Protein AF-A0AAU3IGU4-F1 (afdb_monomer)

Sequence (161 aa):
MRGLRGGQDEPGASPATVRGSRNDRGDGRRYEALGRVMAALSGEAETLEACGDLTWWRTTDHSWHVEWRDGPQAAEVAALLVERIGEPGPDAAPAAPAGPAAASTAVIDVMGVTFVLRAIDPFGMERLRSRPGLWRLSAALDGPAGAGERSRQHWEELLGG

Nearest PDB structures (foldseek):
  3ups-assembly1_A-2  TM=5.171E-01  e=1.544E-02  Zymomonas mobilis subsp. mobilis ZM4 = ATCC 31821
  4wcw-assembly2_C  TM=4.314E-01  e=1.828E-01  Mycobacterium tuberculosis H37Rv
  2h17-assembly1_A  TM=4.705E-01  e=1.948E-01  Homo sapiens
  3av6-assembly1_A  TM=2.897E-01  e=6.358E+00  Mus musculus

Mean predicted aligned error: 14.96 Å

Foldseek 3Di:
DDDDDDDDDDPDDDPPPPPPVVVVVVVVLLVLQVVLLVVLLVVVVVQVVQFAPWDWDADPVRAIETEGEEAFFQLVSLVSSCPSLCPDDPNHWHKDFPDDGDRAWGWMATNNHIYIYGYHPNVCVVVVVVPPPRVVVVVVVPPPPPCVVVVVVVVVVVVDD

Radius of gyration: 29.17 Å; Cα contacts (8 Å, |Δi|>4): 201; chains: 1; bounding box: 104×76×61 Å

Solvent-accessible surface area (backbone atoms only — not comparable to full-atom values): 9313 Å² total; per-residue (Å²): 137,88,84,84,90,80,80,89,88,77,94,81,77,82,90,76,72,74,68,56,65,61,52,53,54,53,51,51,52,50,53,50,39,48,50,51,53,52,49,47,44,63,72,37,52,71,61,46,72,39,32,34,80,66,47,72,51,73,50,94,86,68,33,37,38,40,36,24,34,28,32,63,32,14,34,56,54,48,53,51,47,31,52,60,34,46,39,91,59,97,78,43,43,63,40,39,79,69,55,76,61,37,59,47,35,18,33,35,29,34,78,87,38,47,36,42,32,33,18,44,50,34,80,43,53,64,67,41,58,74,38,91,69,59,46,66,52,56,64,63,67,66,52,72,93,77,57,75,70,64,65,61,57,58,58,53,70,75,70,63,126

pLDDT: mean 77.77, std 19.21, range [42.5, 98.38]

Secondary structure (DSSP, 8-state):
--PPP------------TTHHHHHHHHHHHHHHHHHHHHHHHH-HHHHHH-EEEEEEE-TTS-EEEEEESSS-HHHHHHHHHHHHHSSSTT---EEE-S---SSEEEEEETTEEEEEEEESTT-HHHHHTSTTTHHHHHHHS--TT-TTHHHHHHHHHS--

Structure (mmCIF, N/CA/C/O backbone):
data_AF-A0AAU3IGU4-F1
#
_entry.id   AF-A0AAU3IGU4-F1
#
loop_
_atom_site.group_PDB
_atom_site.id
_atom_site.type_symbol
_atom_site.label_atom_id
_atom_site.label_alt_id
_atom_site.label_comp_id
_atom_site.label_asym_id
_atom_site.label_entity_id
_atom_site.label_seq_id
_atom_site.pdbx_PDB_ins_code
_atom_site.Cartn_x
_atom_site.Cartn_y
_atom_site.Cartn_z
_atom_site.occupancy
_atom_site.B_iso_or_equiv
_atom_site.auth_seq_id
_atom_site.auth_comp_id
_atom_site.auth_asym_id
_atom_site.auth_atom_id
_atom_site.pdbx_PDB_model_num
ATOM 1 N N . MET A 1 1 ? 60.520 -43.388 -34.561 1.00 42.50 1 MET A N 1
ATOM 2 C CA . MET A 1 1 ? 60.194 -43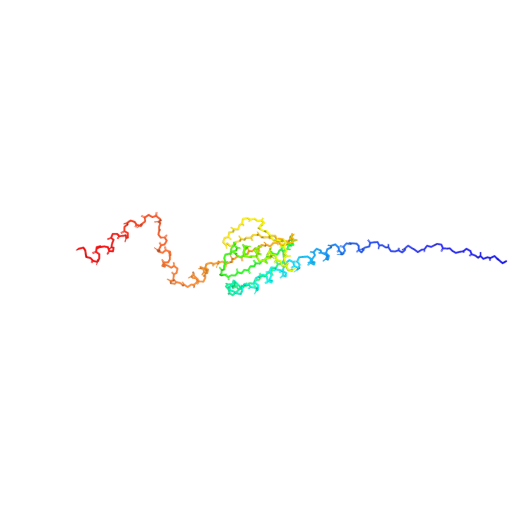.032 -33.162 1.00 42.50 1 MET A CA 1
ATOM 3 C C . MET A 1 1 ? 58.691 -43.164 -32.982 1.00 42.50 1 MET A C 1
ATOM 5 O O . MET A 1 1 ? 57.950 -42.605 -33.777 1.00 42.50 1 MET A O 1
ATOM 9 N N . ARG A 1 2 ? 58.261 -43.999 -32.032 1.00 44.31 2 ARG A N 1
ATOM 10 C CA . ARG A 1 2 ? 56.870 -44.418 -31.799 1.00 44.31 2 ARG A CA 1
ATOM 11 C C . ARG A 1 2 ? 56.333 -43.580 -30.630 1.00 44.31 2 ARG A C 1
ATOM 13 O O . ARG A 1 2 ? 56.836 -43.729 -29.523 1.00 44.31 2 ARG A O 1
ATOM 20 N N . GLY A 1 3 ? 55.399 -42.667 -30.891 1.00 45.38 3 GLY A N 1
ATOM 21 C CA . GLY A 1 3 ? 54.754 -41.831 -29.872 1.00 45.38 3 GLY A CA 1
ATOM 22 C C . GLY A 1 3 ? 53.516 -42.520 -29.298 1.00 45.38 3 GLY A C 1
ATOM 23 O O . GLY A 1 3 ? 52.710 -43.070 -30.043 1.00 45.38 3 GLY A O 1
ATOM 24 N N . LEU A 1 4 ? 53.436 -42.541 -27.972 1.00 47.34 4 LEU A N 1
ATOM 25 C CA . LEU A 1 4 ? 52.518 -43.327 -27.154 1.00 47.34 4 LEU A CA 1
ATOM 26 C C . LEU A 1 4 ? 51.123 -42.703 -27.015 1.00 47.34 4 LEU A C 1
ATOM 28 O O . LEU A 1 4 ? 50.935 -41.492 -27.030 1.00 47.34 4 LEU A O 1
ATOM 32 N N . ARG A 1 5 ? 50.171 -43.616 -26.831 1.00 49.59 5 ARG A N 1
ATOM 33 C CA . ARG A 1 5 ? 48.751 -43.458 -26.521 1.00 49.59 5 ARG A CA 1
ATOM 34 C C . ARG A 1 5 ? 48.577 -43.060 -25.046 1.00 49.59 5 ARG A C 1
ATOM 36 O O . ARG A 1 5 ? 49.075 -43.764 -24.176 1.00 49.59 5 ARG A O 1
ATOM 43 N N . GLY A 1 6 ? 47.814 -42.007 -24.779 1.00 46.56 6 GLY A N 1
ATOM 44 C CA . GLY A 1 6 ? 47.147 -41.707 -23.503 1.00 46.56 6 GLY A CA 1
ATOM 45 C C . GLY A 1 6 ? 45.885 -40.934 -23.886 1.00 46.56 6 GLY A C 1
ATOM 46 O O . GLY A 1 6 ? 45.972 -40.037 -24.713 1.00 46.56 6 GLY A O 1
ATOM 47 N N . GLY A 1 7 ? 44.666 -41.326 -23.538 1.00 48.16 7 GLY A N 1
ATOM 48 C CA . GLY A 1 7 ? 44.176 -41.771 -22.240 1.00 48.16 7 GLY A CA 1
ATOM 49 C C . GLY A 1 7 ? 43.032 -40.809 -21.913 1.00 48.16 7 GLY A C 1
ATOM 50 O O . GLY A 1 7 ? 43.289 -39.713 -21.432 1.00 48.16 7 GLY A O 1
ATOM 51 N N . GLN A 1 8 ? 41.810 -41.167 -22.319 1.00 50.31 8 GLN A N 1
ATOM 52 C CA . GLN A 1 8 ? 40.579 -40.487 -21.907 1.00 50.31 8 GLN A CA 1
ATOM 53 C C . GLN A 1 8 ? 40.334 -40.754 -20.418 1.00 50.31 8 GLN A C 1
ATOM 55 O O . GLN A 1 8 ? 40.592 -41.869 -19.974 1.00 50.31 8 GLN A O 1
ATOM 60 N N . ASP A 1 9 ? 39.857 -39.736 -19.695 1.00 49.06 9 ASP A N 1
ATOM 61 C CA . ASP A 1 9 ? 38.674 -39.763 -18.811 1.00 49.06 9 ASP A CA 1
ATOM 62 C C . ASP A 1 9 ? 38.823 -38.747 -17.667 1.00 49.06 9 ASP A C 1
ATOM 64 O O . ASP A 1 9 ? 39.444 -39.020 -16.650 1.00 49.06 9 ASP A O 1
ATOM 68 N N . GLU A 1 10 ? 38.195 -37.579 -17.824 1.00 54.22 10 GLU A N 1
ATOM 69 C CA . GLU A 1 10 ? 37.829 -36.683 -16.720 1.00 54.22 10 GLU A CA 1
ATOM 70 C C . GLU A 1 10 ? 36.360 -36.268 -16.949 1.00 54.22 10 GLU A C 1
ATOM 72 O O . GLU A 1 10 ? 36.071 -35.547 -17.913 1.00 54.22 10 GLU A O 1
ATOM 77 N N . PRO A 1 11 ? 35.395 -36.732 -16.131 1.00 53.44 11 PRO A N 1
ATOM 78 C CA . PRO A 1 11 ? 33.998 -36.328 -16.233 1.00 53.44 11 PRO A CA 1
ATOM 79 C C . PRO A 1 11 ? 33.818 -34.966 -15.549 1.00 53.44 11 PRO A C 1
ATOM 81 O O . PRO A 1 11 ? 33.474 -34.865 -14.372 1.00 53.44 11 PRO A O 1
ATOM 84 N N . GLY A 1 12 ? 34.093 -33.897 -16.292 1.00 49.69 12 GLY A N 1
ATOM 85 C CA . GLY A 1 12 ? 33.973 -32.525 -15.811 1.00 49.69 12 GLY A CA 1
ATOM 86 C C . GLY A 1 12 ? 32.562 -31.949 -15.956 1.00 49.69 12 GLY A C 1
ATOM 87 O O . GLY A 1 12 ? 32.088 -31.742 -17.068 1.00 49.69 12 GLY A O 1
ATOM 88 N N . ALA A 1 13 ? 31.985 -31.579 -14.809 1.00 50.66 13 ALA A N 1
ATOM 89 C CA . ALA A 1 13 ? 30.900 -30.611 -14.593 1.00 50.66 13 ALA A CA 1
ATOM 90 C C . ALA A 1 13 ? 29.435 -31.106 -14.646 1.00 50.66 13 ALA A C 1
ATOM 92 O O . ALA A 1 13 ? 28.753 -31.093 -15.669 1.00 50.66 13 ALA A O 1
ATOM 93 N N . SER A 1 14 ? 28.914 -31.392 -13.448 1.00 57.41 14 SER A N 1
ATOM 94 C CA . SER A 1 14 ? 27.487 -31.376 -13.102 1.00 57.41 14 SER A CA 1
ATOM 95 C C . SER A 1 14 ? 26.812 -30.034 -13.448 1.00 57.41 14 SER A C 1
ATOM 97 O O . SER A 1 14 ? 27.318 -28.982 -13.047 1.00 57.41 14 SER A O 1
ATOM 99 N N . PRO A 1 15 ? 25.618 -30.021 -14.071 1.00 51.94 15 PRO A N 1
ATOM 100 C CA . PRO A 1 15 ? 24.855 -28.799 -14.303 1.00 51.94 15 PRO A CA 1
ATOM 101 C C . PRO A 1 15 ? 23.986 -28.463 -13.077 1.00 51.94 15 PRO A C 1
ATOM 103 O O . PRO A 1 15 ? 22.780 -28.699 -13.071 1.00 51.94 15 PRO A O 1
ATOM 106 N N . ALA A 1 16 ? 24.582 -27.904 -12.020 1.00 54.41 16 ALA A N 1
ATOM 107 C CA . ALA A 1 16 ? 23.832 -27.427 -10.846 1.00 54.41 16 ALA A CA 1
ATOM 108 C C . ALA A 1 16 ? 23.459 -25.926 -10.905 1.00 54.41 16 ALA A C 1
ATOM 110 O O . ALA A 1 16 ? 22.712 -25.441 -10.058 1.00 54.41 16 ALA A O 1
ATOM 111 N N . THR A 1 17 ? 23.916 -25.171 -11.910 1.00 55.94 17 THR A N 1
ATOM 112 C CA . THR A 1 17 ? 23.908 -23.691 -11.846 1.00 55.94 17 THR A CA 1
ATOM 113 C C . THR A 1 17 ? 22.726 -23.001 -12.545 1.00 55.94 17 THR A C 1
ATOM 115 O O . THR A 1 17 ? 22.594 -21.784 -12.482 1.00 55.94 17 THR A O 1
ATOM 118 N N . VAL A 1 18 ? 21.804 -23.727 -13.184 1.00 57.03 18 VAL A N 1
ATOM 119 C CA . VAL A 1 18 ? 20.713 -23.086 -13.959 1.00 57.03 18 VAL A CA 1
ATOM 120 C C . VAL A 1 18 ? 19.539 -22.621 -13.075 1.00 57.03 18 VAL A C 1
ATOM 122 O O . VAL A 1 18 ? 18.761 -21.754 -13.473 1.00 57.03 18 VAL A O 1
ATOM 125 N N . ARG A 1 19 ? 19.411 -23.143 -11.845 1.00 54.53 19 ARG A N 1
ATOM 126 C CA . ARG A 1 19 ? 18.249 -22.873 -10.974 1.00 54.53 19 ARG A CA 1
ATOM 127 C C . ARG A 1 19 ? 18.321 -21.535 -10.216 1.00 54.53 19 ARG A C 1
ATOM 129 O O . ARG A 1 19 ? 17.270 -20.979 -9.920 1.00 54.53 19 ARG A O 1
ATOM 136 N N . GLY A 1 20 ? 19.521 -21.002 -9.955 1.00 56.12 20 GLY A N 1
ATOM 137 C CA . GLY A 1 20 ? 19.722 -19.736 -9.224 1.00 56.12 20 GLY A CA 1
ATOM 138 C C . GLY A 1 20 ? 19.314 -18.493 -10.026 1.00 56.12 20 GLY A C 1
ATOM 139 O O . GLY A 1 20 ? 18.483 -17.710 -9.584 1.00 56.12 20 GLY A O 1
ATOM 140 N N . SER A 1 21 ? 19.760 -18.388 -11.283 1.00 62.34 21 SER A N 1
ATOM 141 C CA . SER A 1 21 ? 19.529 -17.201 -12.131 1.00 62.34 21 SER A CA 1
ATOM 142 C C . SER A 1 21 ? 18.060 -16.863 -12.419 1.00 62.34 21 SER A C 1
ATOM 144 O O . SER A 1 21 ? 17.741 -15.707 -12.702 1.00 62.34 21 SER A O 1
ATOM 146 N N . ARG A 1 22 ? 17.148 -17.845 -12.395 1.00 62.00 22 ARG A N 1
ATOM 147 C CA . ARG A 1 22 ? 15.714 -17.592 -12.622 1.00 62.00 22 ARG A CA 1
ATOM 148 C C . ARG A 1 22 ? 15.026 -17.061 -11.361 1.00 62.00 22 ARG A C 1
ATOM 150 O O . ARG A 1 22 ? 14.170 -16.188 -11.482 1.00 62.00 22 ARG A O 1
ATOM 157 N N . ASN A 1 23 ? 15.418 -17.553 -10.185 1.00 66.56 23 ASN A N 1
ATOM 158 C CA . ASN A 1 23 ? 14.896 -17.062 -8.911 1.00 66.56 23 ASN A CA 1
ATOM 159 C C . ASN A 1 23 ? 15.438 -15.664 -8.592 1.00 66.56 23 ASN A C 1
ATOM 161 O O . ASN A 1 23 ? 14.637 -14.792 -8.268 1.00 66.56 23 ASN A O 1
ATOM 165 N N . ASP A 1 24 ? 16.730 -15.410 -8.828 1.00 72.19 24 ASP A N 1
ATOM 166 C CA . ASP A 1 24 ? 17.353 -14.094 -8.604 1.00 72.19 24 ASP A CA 1
ATOM 167 C C . ASP A 1 24 ? 16.692 -12.991 -9.442 1.00 72.19 24 ASP A C 1
ATOM 169 O O . ASP A 1 24 ? 16.447 -11.884 -8.967 1.00 72.19 24 ASP A O 1
ATOM 173 N N . ARG A 1 25 ? 16.328 -13.302 -10.693 1.00 73.88 25 ARG A N 1
ATOM 174 C CA . ARG A 1 25 ? 15.629 -12.357 -11.578 1.00 73.88 25 ARG A CA 1
ATOM 175 C C . ARG A 1 25 ? 14.184 -12.103 -11.132 1.00 73.88 25 ARG A C 1
ATOM 177 O O . ARG A 1 25 ? 13.672 -11.000 -11.309 1.00 73.88 25 ARG A O 1
ATOM 184 N N . GLY A 1 26 ? 13.533 -13.119 -10.564 1.00 77.75 26 GLY A N 1
ATOM 185 C CA . GLY A 1 26 ? 12.204 -12.997 -9.967 1.00 77.75 26 GLY A CA 1
ATOM 186 C C . GLY A 1 26 ? 12.220 -12.150 -8.695 1.00 77.75 26 GLY A C 1
ATOM 187 O O . GLY A 1 26 ? 11.356 -11.297 -8.525 1.00 77.75 26 GLY A O 1
ATOM 188 N N . ASP A 1 27 ? 13.223 -12.333 -7.837 1.00 86.19 27 ASP A N 1
ATOM 189 C CA . ASP A 1 27 ? 13.386 -11.532 -6.624 1.00 86.19 27 ASP A CA 1
ATOM 190 C C . ASP A 1 27 ? 13.800 -10.091 -6.941 1.00 86.19 27 ASP A C 1
ATOM 192 O O . ASP A 1 27 ? 13.211 -9.168 -6.382 1.00 86.19 27 ASP A O 1
ATOM 196 N N . GLY A 1 28 ? 14.691 -9.873 -7.914 1.00 91.94 28 GLY A N 1
ATOM 197 C CA . GLY A 1 28 ? 15.041 -8.531 -8.391 1.00 91.94 28 GLY A CA 1
ATOM 198 C C . GLY A 1 28 ? 13.818 -7.727 -8.842 1.00 91.94 28 GLY A C 1
ATOM 199 O O . GLY A 1 28 ? 13.618 -6.608 -8.378 1.00 91.94 28 GLY A O 1
ATOM 200 N N . ARG A 1 29 ? 12.934 -8.332 -9.651 1.00 92.62 29 ARG A N 1
ATOM 201 C CA . ARG A 1 29 ? 11.672 -7.693 -10.069 1.00 92.62 29 ARG A CA 1
ATOM 202 C C . ARG A 1 29 ? 10.768 -7.348 -8.882 1.00 92.62 29 ARG A C 1
ATOM 204 O O . ARG A 1 29 ? 10.118 -6.309 -8.892 1.00 92.62 29 ARG A O 1
ATOM 211 N N . ARG A 1 30 ? 10.695 -8.210 -7.864 1.00 94.19 30 ARG A N 1
ATOM 212 C CA . ARG A 1 30 ? 9.850 -7.979 -6.678 1.00 94.19 30 ARG A CA 1
ATOM 213 C C . ARG A 1 30 ? 10.333 -6.807 -5.841 1.00 94.19 30 ARG A C 1
ATOM 215 O O . ARG A 1 30 ? 9.503 -6.041 -5.361 1.00 94.19 30 ARG A O 1
ATOM 222 N N . TYR A 1 31 ? 11.644 -6.680 -5.655 1.00 95.62 31 TYR A N 1
ATOM 223 C CA . TYR A 1 31 ? 12.217 -5.536 -4.948 1.00 95.62 31 TYR A CA 1
ATOM 224 C C . TYR A 1 31 ? 12.147 -4.256 -5.784 1.00 95.62 31 TYR A C 1
ATOM 226 O O . TYR A 1 31 ? 11.910 -3.194 -5.221 1.00 95.62 31 TYR A O 1
ATOM 234 N N . GLU A 1 32 ? 12.265 -4.350 -7.112 1.00 96.25 32 GLU A N 1
ATOM 235 C CA . GLU A 1 32 ? 12.027 -3.214 -8.009 1.00 96.25 32 GLU A CA 1
ATOM 236 C C . GLU A 1 32 ? 10.581 -2.709 -7.897 1.00 96.25 32 GLU A C 1
ATOM 238 O O . GLU A 1 32 ? 10.364 -1.516 -7.693 1.00 96.25 32 GLU A O 1
ATOM 243 N N . ALA A 1 33 ? 9.595 -3.610 -7.955 1.00 97.06 33 ALA A N 1
ATOM 244 C CA . ALA A 1 33 ? 8.187 -3.250 -7.803 1.00 97.06 33 ALA A CA 1
ATOM 245 C C . ALA A 1 33 ? 7.912 -2.595 -6.439 1.00 97.06 33 ALA A C 1
ATOM 247 O O . ALA A 1 33 ? 7.231 -1.573 -6.379 1.00 97.06 33 ALA A O 1
ATOM 248 N N . LEU A 1 34 ? 8.493 -3.130 -5.354 1.00 96.81 34 LEU A N 1
ATOM 249 C CA . LEU A 1 34 ? 8.399 -2.512 -4.027 1.00 96.81 34 LEU A CA 1
ATOM 250 C C . LEU A 1 34 ? 9.025 -1.112 -4.026 1.00 96.81 34 LEU A C 1
ATOM 252 O O . LEU A 1 34 ? 8.424 -0.182 -3.503 1.00 96.81 34 LEU A O 1
ATOM 256 N N . GLY A 1 35 ? 10.200 -0.950 -4.640 1.00 96.00 35 GLY A N 1
ATOM 257 C CA . GLY A 1 35 ? 10.871 0.342 -4.769 1.00 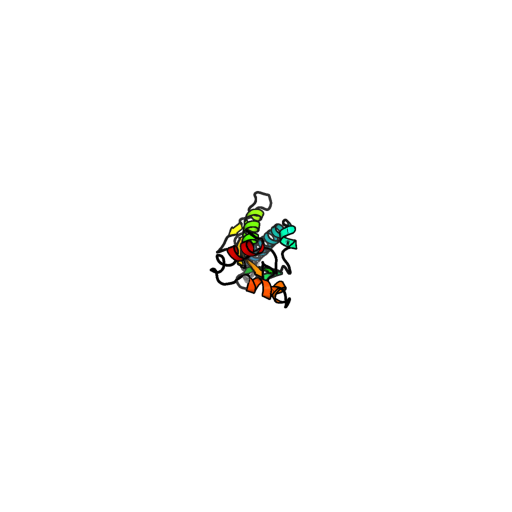96.00 35 GLY A CA 1
ATOM 258 C C . GLY A 1 35 ? 10.000 1.389 -5.462 1.00 96.00 35 GLY A C 1
ATOM 259 O O . GLY A 1 35 ? 9.920 2.514 -4.980 1.00 96.00 35 GLY A O 1
ATOM 260 N N . ARG A 1 36 ? 9.283 1.012 -6.530 1.00 96.44 36 ARG A N 1
ATOM 261 C CA . ARG A 1 36 ? 8.342 1.912 -7.222 1.00 96.44 36 ARG A CA 1
ATOM 262 C C . ARG A 1 36 ? 7.140 2.284 -6.359 1.00 96.44 36 ARG A C 1
ATOM 264 O O . ARG A 1 36 ? 6.770 3.452 -6.327 1.00 96.44 36 ARG A O 1
ATOM 271 N N . VAL A 1 37 ? 6.569 1.325 -5.626 1.00 96.31 37 VAL A N 1
ATOM 272 C CA . VAL A 1 37 ? 5.476 1.600 -4.676 1.00 96.31 37 VAL A CA 1
ATOM 273 C C . VAL A 1 37 ? 5.936 2.565 -3.584 1.00 96.31 37 VAL A C 1
ATOM 275 O O . VAL A 1 37 ? 5.274 3.569 -3.342 1.00 96.31 37 VAL A O 1
ATOM 278 N N . MET A 1 38 ? 7.095 2.318 -2.970 1.00 94.81 38 MET A N 1
ATOM 279 C CA . MET A 1 38 ? 7.629 3.195 -1.925 1.00 94.81 38 MET A CA 1
ATOM 280 C C . MET A 1 38 ? 8.004 4.580 -2.463 1.00 94.81 38 MET A C 1
ATOM 282 O O . MET A 1 38 ? 7.760 5.574 -1.784 1.00 94.81 38 MET A O 1
ATOM 286 N N . ALA A 1 39 ? 8.546 4.662 -3.681 1.00 93.44 39 ALA A N 1
ATOM 287 C CA . ALA A 1 39 ? 8.835 5.931 -4.341 1.00 93.44 39 ALA A CA 1
ATOM 288 C C . ALA A 1 39 ? 7.551 6.738 -4.587 1.00 93.44 39 ALA A C 1
ATOM 290 O O . ALA A 1 39 ? 7.499 7.913 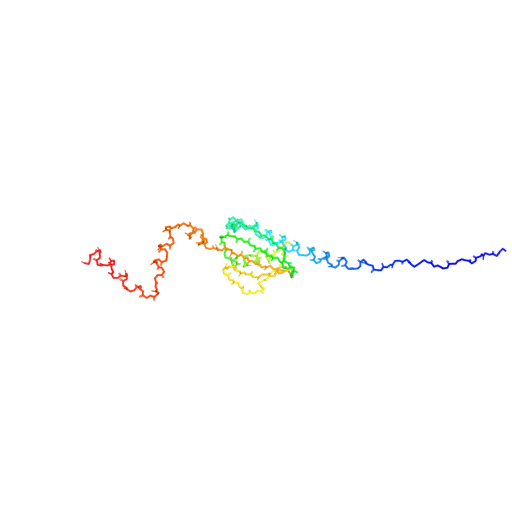-4.226 1.00 93.44 39 ALA A O 1
ATOM 291 N N . ALA A 1 40 ? 6.500 6.100 -5.112 1.00 93.31 40 ALA A N 1
ATOM 292 C CA . ALA A 1 40 ? 5.202 6.734 -5.326 1.00 93.31 40 ALA A CA 1
ATOM 293 C C . ALA A 1 40 ? 4.577 7.229 -4.009 1.00 93.31 40 ALA A C 1
ATOM 295 O O . ALA A 1 40 ? 4.140 8.373 -3.943 1.00 93.31 40 ALA A O 1
ATOM 296 N N . LEU A 1 41 ? 4.616 6.423 -2.938 1.00 91.19 41 LEU A N 1
ATOM 297 C CA . LEU A 1 41 ? 4.171 6.860 -1.606 1.00 91.19 41 LEU A CA 1
ATOM 298 C C . LEU A 1 41 ? 4.991 8.046 -1.081 1.00 91.19 41 LEU A C 1
ATOM 300 O O . LEU A 1 41 ? 4.430 8.970 -0.506 1.00 91.19 41 LEU A O 1
ATOM 304 N N . SER A 1 42 ? 6.310 8.042 -1.288 1.00 88.12 42 SER A N 1
ATOM 305 C CA . SER A 1 42 ? 7.188 9.125 -0.825 1.00 88.12 42 SER A CA 1
ATOM 306 C C . SER A 1 42 ? 7.023 10.436 -1.597 1.00 88.12 42 SER A C 1
ATOM 308 O O . SER A 1 42 ? 7.297 11.499 -1.046 1.00 88.12 42 SER A O 1
ATOM 310 N N . GLY A 1 43 ? 6.566 10.369 -2.852 1.00 86.00 43 GLY A N 1
ATOM 311 C CA . GLY A 1 43 ? 6.203 11.548 -3.640 1.00 86.00 43 GLY A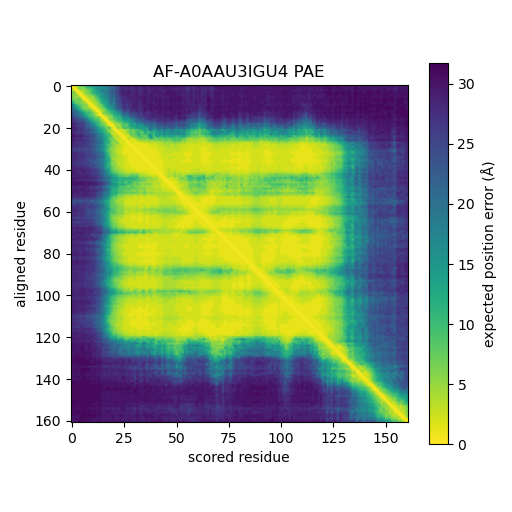 CA 1
ATOM 312 C C . GLY A 1 43 ? 4.935 12.234 -3.126 1.00 86.00 43 GLY A C 1
ATOM 313 O O . GLY A 1 43 ? 4.783 13.440 -3.292 1.00 86.00 43 GLY A O 1
ATOM 314 N N . GLU A 1 44 ? 4.075 11.488 -2.430 1.00 86.38 44 GLU A N 1
ATOM 315 C CA . GLU A 1 44 ? 2.805 11.954 -1.874 1.00 86.38 44 GLU A CA 1
ATOM 316 C C . GLU A 1 44 ? 2.936 12.223 -0.372 1.00 86.38 44 GLU A C 1
ATOM 318 O O . GLU A 1 44 ? 2.349 11.531 0.462 1.00 86.38 44 GLU A O 1
ATOM 323 N N . ALA A 1 45 ? 3.725 13.247 -0.029 1.00 77.56 45 ALA A N 1
ATOM 324 C CA . ALA A 1 45 ? 4.091 13.578 1.351 1.00 77.56 45 ALA A CA 1
ATOM 325 C C . ALA A 1 45 ? 2.886 13.660 2.308 1.00 77.56 45 ALA A C 1
ATOM 327 O O . ALA A 1 45 ? 2.934 13.080 3.387 1.00 77.56 45 ALA A O 1
ATOM 328 N N . GLU A 1 46 ? 1.779 14.287 1.896 1.00 77.69 46 GLU A N 1
ATOM 329 C CA . GLU A 1 46 ? 0.561 14.390 2.719 1.00 77.69 46 GLU A CA 1
ATOM 330 C C . GLU A 1 46 ? -0.068 13.016 3.015 1.00 77.69 46 GLU A C 1
ATOM 332 O O . GLU A 1 46 ? -0.488 12.738 4.139 1.00 77.69 46 GLU A O 1
ATOM 337 N N . THR A 1 47 ? -0.092 12.127 2.018 1.00 76.94 47 THR A N 1
ATOM 338 C CA . THR A 1 47 ? -0.604 10.754 2.161 1.00 76.94 47 THR A CA 1
ATOM 339 C C . THR A 1 47 ? 0.290 9.949 3.100 1.00 76.94 47 THR A C 1
ATOM 341 O O . THR A 1 47 ? -0.207 9.215 3.956 1.00 76.94 47 THR A O 1
ATOM 344 N N . LEU A 1 48 ? 1.610 10.101 2.971 1.00 78.81 48 LEU A N 1
ATOM 345 C CA . LEU A 1 48 ? 2.585 9.390 3.791 1.00 78.81 48 LEU A CA 1
ATOM 346 C C . LEU A 1 48 ? 2.572 9.867 5.249 1.00 78.81 48 LEU A C 1
ATOM 348 O O . LEU A 1 48 ? 2.603 9.040 6.155 1.00 78.81 48 LEU A O 1
ATOM 352 N N . GLU A 1 49 ? 2.484 11.177 5.482 1.00 81.12 49 GLU A N 1
ATOM 353 C CA . GLU A 1 49 ? 2.372 11.761 6.826 1.00 81.12 49 GLU A CA 1
ATOM 354 C C . GLU A 1 49 ? 1.084 11.329 7.538 1.00 81.12 49 GLU A C 1
ATOM 356 O O . GLU A 1 49 ? 1.075 11.158 8.759 1.00 81.12 49 GLU A O 1
ATOM 361 N N . ALA A 1 50 ? 0.004 11.112 6.782 1.00 80.06 50 ALA A N 1
ATOM 362 C CA . ALA A 1 50 ? -1.250 10.598 7.317 1.00 80.06 50 ALA A CA 1
ATOM 363 C C . ALA A 1 50 ? -1.198 9.096 7.656 1.00 80.06 50 ALA A C 1
ATOM 365 O O . ALA A 1 50 ? -1.956 8.648 8.518 1.00 80.06 50 ALA A O 1
ATOM 366 N N . CYS A 1 51 ? -0.321 8.320 7.009 1.00 83.75 51 CYS A N 1
ATOM 367 C CA . CYS A 1 51 ? -0.127 6.896 7.286 1.00 83.75 51 CYS A CA 1
ATOM 368 C C . CYS A 1 51 ? 0.695 6.704 8.572 1.00 83.75 51 CYS A C 1
ATOM 370 O O . CYS A 1 51 ? 1.927 6.664 8.547 1.00 83.75 51 CYS A O 1
ATOM 372 N N . GLY A 1 52 ? 0.021 6.542 9.710 1.00 83.62 52 GLY A N 1
ATOM 373 C CA . GLY A 1 52 ? 0.679 6.153 10.955 1.00 83.62 52 GLY A CA 1
ATOM 374 C C . GLY A 1 52 ? 1.255 4.739 10.860 1.00 83.62 52 GLY A C 1
ATOM 375 O O . GLY A 1 52 ? 0.691 3.875 10.198 1.00 83.62 52 GLY A O 1
ATOM 376 N N . ASP A 1 53 ? 2.384 4.484 11.518 1.00 89.25 53 ASP A N 1
ATOM 377 C CA . ASP A 1 53 ? 2.967 3.140 11.653 1.00 89.25 53 ASP A CA 1
ATOM 378 C C . ASP A 1 53 ? 3.072 2.337 10.329 1.00 89.25 53 ASP A C 1
ATOM 380 O O . ASP A 1 53 ? 2.809 1.133 10.300 1.00 89.25 53 ASP A O 1
ATOM 384 N N . LEU A 1 54 ? 3.448 2.992 9.219 1.00 93.19 54 LEU A N 1
ATOM 385 C CA . LEU A 1 54 ? 3.608 2.331 7.919 1.00 93.19 54 LEU A CA 1
ATOM 386 C C . LEU A 1 54 ? 4.672 1.222 7.989 1.00 93.19 54 LEU A C 1
ATOM 388 O O . LEU A 1 54 ? 5.831 1.455 8.337 1.00 93.19 54 LEU A O 1
ATOM 392 N N . THR A 1 55 ? 4.289 0.017 7.586 1.00 95.31 55 THR A N 1
ATOM 393 C CA . THR A 1 55 ? 5.145 -1.168 7.533 1.00 95.31 55 THR A CA 1
ATOM 394 C C . THR A 1 55 ? 4.884 -1.970 6.264 1.00 95.31 55 THR A C 1
ATOM 396 O O . THR A 1 55 ? 3.816 -1.901 5.656 1.00 95.31 55 THR A O 1
ATOM 399 N N . TRP A 1 56 ? 5.876 -2.754 5.845 1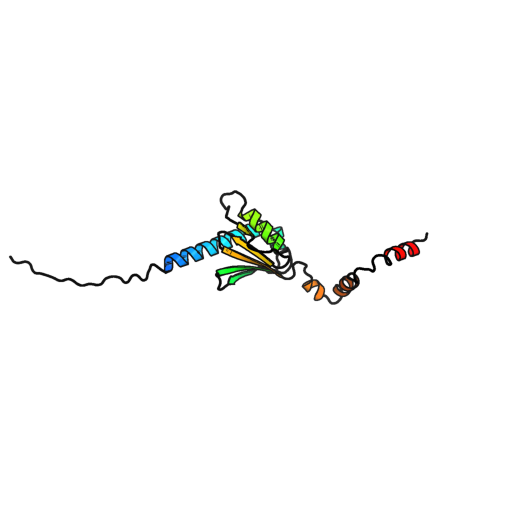.00 96.69 56 TRP A N 1
ATOM 400 C CA . TRP A 1 56 ? 5.730 -3.671 4.722 1.00 96.69 56 TRP A CA 1
ATOM 401 C C . TRP A 1 56 ? 6.505 -4.961 4.950 1.00 96.69 56 TRP A C 1
ATOM 403 O O . TRP A 1 56 ? 7.575 -4.980 5.565 1.00 96.69 56 TRP A O 1
ATOM 413 N N . TRP A 1 57 ? 5.970 -6.062 4.435 1.00 97.06 57 TRP A N 1
ATOM 414 C CA . TRP A 1 57 ? 6.597 -7.376 4.528 1.00 97.06 57 TRP A CA 1
ATOM 415 C C . TRP A 1 57 ? 6.215 -8.250 3.341 1.00 97.06 57 TRP A C 1
ATOM 417 O O . TRP A 1 57 ? 5.213 -8.026 2.664 1.00 97.06 57 TRP A O 1
ATOM 427 N N . ARG A 1 58 ? 7.036 -9.270 3.092 1.00 95.25 58 ARG A N 1
ATOM 428 C CA . ARG A 1 58 ? 6.791 -10.266 2.050 1.00 95.25 58 ARG A CA 1
ATOM 429 C C . ARG A 1 58 ? 6.198 -11.525 2.664 1.00 95.25 58 ARG A C 1
ATOM 431 O O . ARG A 1 58 ? 6.695 -12.007 3.683 1.00 95.25 58 ARG A O 1
ATOM 438 N N . THR A 1 59 ? 5.191 -12.090 2.020 1.00 93.00 59 THR A N 1
ATOM 439 C CA . THR A 1 59 ? 4.554 -13.357 2.407 1.00 93.00 59 THR A CA 1
ATOM 440 C C . THR A 1 59 ? 5.120 -14.547 1.629 1.00 93.00 59 THR A C 1
ATOM 442 O O . THR A 1 59 ? 5.956 -14.412 0.730 1.00 93.00 59 THR A O 1
ATOM 445 N N . THR A 1 60 ? 4.702 -15.757 2.008 1.00 89.56 60 THR A N 1
ATOM 446 C CA . THR A 1 60 ? 5.167 -17.016 1.402 1.00 89.56 60 THR A CA 1
ATOM 447 C C . THR A 1 60 ? 4.670 -17.225 -0.028 1.00 89.56 60 THR A C 1
ATOM 449 O O . THR A 1 60 ? 5.305 -17.959 -0.780 1.00 89.56 60 THR A O 1
ATOM 452 N N . ASP A 1 61 ? 3.583 -16.560 -0.420 1.00 90.94 61 ASP A N 1
ATOM 453 C CA . ASP A 1 61 ? 3.065 -16.509 -1.794 1.00 90.94 61 ASP A CA 1
ATOM 454 C C . ASP A 1 61 ? 3.794 -15.476 -2.676 1.00 90.94 61 ASP A C 1
ATOM 456 O O . ASP A 1 61 ? 3.446 -15.286 -3.839 1.00 90.94 61 ASP A O 1
ATOM 460 N N . HIS A 1 62 ? 4.843 -14.845 -2.139 1.00 88.06 62 HIS A N 1
ATOM 461 C CA . HIS A 1 62 ? 5.646 -13.812 -2.787 1.00 88.06 62 HIS A CA 1
ATOM 462 C C . HIS A 1 62 ? 4.920 -12.492 -3.081 1.00 88.06 62 HIS A C 1
ATOM 464 O O . HIS A 1 62 ? 5.483 -11.672 -3.816 1.00 88.06 62 HIS A O 1
ATOM 470 N N . SER A 1 63 ? 3.736 -12.265 -2.508 1.00 94.44 63 SER A N 1
ATOM 471 C CA . SER A 1 63 ? 3.116 -10.943 -2.508 1.00 94.44 63 SER A CA 1
ATOM 472 C C . SER A 1 63 ? 3.768 -10.029 -1.464 1.00 94.44 63 SER A C 1
ATOM 474 O O . SER A 1 63 ? 4.455 -10.471 -0.531 1.00 94.44 63 SER A O 1
ATOM 476 N N . TRP A 1 64 ? 3.604 -8.727 -1.671 1.00 97.94 64 TRP A N 1
ATOM 477 C CA . TRP A 1 64 ? 3.965 -7.711 -0.694 1.00 97.94 64 TRP A CA 1
ATOM 478 C C . TRP A 1 64 ? 2.721 -7.263 0.049 1.00 97.94 64 TRP A C 1
ATOM 480 O O . TRP A 1 64 ? 1.679 -7.011 -0.547 1.00 97.94 64 TRP A O 1
ATOM 490 N N . HIS A 1 65 ? 2.849 -7.115 1.354 1.00 97.88 65 HIS A N 1
ATOM 491 C CA . HIS A 1 65 ? 1.854 -6.460 2.177 1.00 97.88 65 HIS A CA 1
ATOM 492 C C . HIS A 1 65 ? 2.385 -5.090 2.562 1.00 97.88 65 HIS A C 1
ATOM 494 O O . HIS A 1 65 ? 3.538 -4.981 2.980 1.00 97.88 65 HIS A O 1
ATOM 500 N N . VAL A 1 66 ? 1.545 -4.073 2.409 1.00 97.44 66 VAL A N 1
ATOM 501 C CA . VAL A 1 66 ? 1.803 -2.707 2.864 1.00 97.44 66 VAL A CA 1
ATOM 502 C C . VAL A 1 66 ? 0.672 -2.346 3.806 1.00 97.44 66 VAL A C 1
ATOM 504 O O . VAL A 1 66 ? -0.497 -2.378 3.422 1.00 97.44 66 VAL A O 1
ATOM 507 N N . GLU A 1 67 ? 1.016 -2.052 5.047 1.00 97.25 67 GLU A N 1
ATOM 508 C CA . GLU A 1 67 ? 0.056 -1.773 6.100 1.00 97.25 67 GLU A CA 1
ATOM 509 C C . GLU A 1 67 ? 0.406 -0.480 6.803 1.00 97.25 67 GLU A C 1
ATOM 511 O O . GLU A 1 67 ? 1.570 -0.202 7.070 1.00 97.25 67 GLU A O 1
ATOM 516 N N . TRP A 1 68 ? -0.619 0.286 7.126 1.00 95.06 68 TRP A N 1
ATOM 517 C CA . TRP A 1 68 ? -0.513 1.479 7.941 1.00 95.06 68 TRP A CA 1
ATOM 518 C C . TRP A 1 68 ? -1.704 1.541 8.890 1.00 95.06 68 TRP A C 1
ATOM 520 O O . TRP A 1 68 ? -2.718 0.858 8.706 1.00 95.06 68 TRP A O 1
ATOM 530 N N . ARG A 1 69 ? -1.570 2.354 9.927 1.00 91.81 69 ARG A N 1
ATOM 531 C CA . ARG A 1 69 ? -2.575 2.613 10.945 1.00 91.81 69 ARG A CA 1
ATOM 532 C C . ARG A 1 69 ? -3.009 4.067 10.886 1.00 91.81 69 ARG A C 1
ATOM 534 O O . ARG A 1 69 ? -2.167 4.951 10.769 1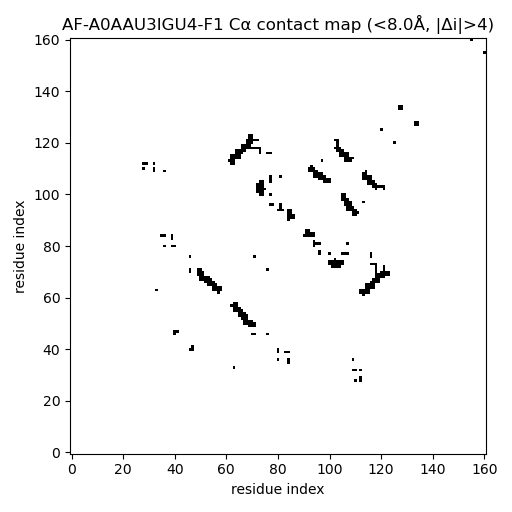.00 91.81 69 ARG A O 1
ATOM 541 N N . ASP A 1 70 ? -4.313 4.300 11.029 1.00 85.00 70 ASP A N 1
ATOM 542 C CA . ASP A 1 70 ? -4.934 5.608 10.806 1.00 85.00 70 ASP A CA 1
ATOM 543 C C . ASP A 1 70 ? -4.687 6.151 9.380 1.00 85.00 70 ASP A C 1
ATOM 545 O O . ASP A 1 70 ? -3.945 5.570 8.600 1.00 85.00 70 ASP A O 1
ATOM 549 N N . GLY A 1 71 ? -5.322 7.258 8.996 1.00 87.81 71 GLY A N 1
ATOM 550 C CA . GLY A 1 71 ? -5.047 7.901 7.707 1.00 87.81 71 GLY A CA 1
ATOM 551 C C 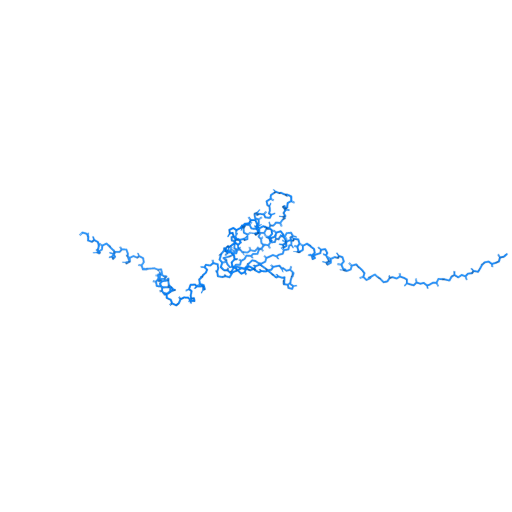. GLY A 1 71 ? -5.896 7.376 6.541 1.00 87.81 71 GLY A C 1
ATOM 552 O O . GLY A 1 71 ? -7.039 6.972 6.745 1.00 87.81 71 GLY A O 1
ATOM 553 N N . PRO A 1 72 ? -5.400 7.445 5.295 1.00 91.62 72 PRO A N 1
ATOM 554 C CA . PRO A 1 72 ? -6.226 7.263 4.105 1.00 91.62 72 PRO A CA 1
ATOM 555 C C . PRO A 1 72 ? -6.757 5.835 3.970 1.00 91.62 72 PRO A C 1
ATOM 557 O O . PRO A 1 72 ? -6.168 4.862 4.458 1.00 91.62 72 PRO A O 1
ATOM 560 N N . GLN A 1 73 ? -7.873 5.704 3.256 1.00 93.12 73 GLN A N 1
ATOM 561 C CA . GLN A 1 73 ? -8.451 4.400 2.959 1.00 93.12 73 GLN A CA 1
ATOM 562 C C . GLN A 1 73 ? -7.547 3.612 2.008 1.00 93.12 73 GLN A C 1
ATOM 564 O O . GLN A 1 73 ? -6.942 4.165 1.090 1.00 93.12 73 GLN A O 1
ATOM 569 N N . ALA A 1 74 ? -7.527 2.286 2.147 1.00 95.62 74 ALA A N 1
ATOM 570 C CA . ALA A 1 74 ? -6.751 1.425 1.258 1.00 95.62 74 ALA A CA 1
ATOM 571 C C . ALA A 1 74 ? -7.152 1.592 -0.218 1.00 95.62 74 ALA A C 1
ATOM 573 O O . ALA A 1 74 ? -6.294 1.522 -1.094 1.00 95.62 74 ALA A O 1
ATOM 574 N N . ALA A 1 75 ? -8.432 1.858 -0.496 1.00 95.31 75 ALA A N 1
ATOM 575 C CA . ALA A 1 75 ? -8.917 2.153 -1.842 1.00 95.31 75 ALA A CA 1
ATOM 576 C C . ALA A 1 75 ? -8.370 3.473 -2.419 1.00 95.31 75 ALA A C 1
ATOM 578 O O . ALA A 1 75 ? -8.045 3.524 -3.603 1.00 95.31 75 ALA A O 1
ATOM 579 N N . GLU A 1 76 ? -8.239 4.515 -1.595 1.00 93.88 76 GLU A N 1
ATOM 580 C CA . GLU A 1 76 ? -7.687 5.814 -2.005 1.00 93.88 76 GLU A CA 1
ATOM 581 C C . GLU A 1 76 ? -6.198 5.676 -2.331 1.00 93.88 76 GLU A C 1
ATOM 583 O O . GLU A 1 76 ? -5.758 6.069 -3.411 1.00 93.88 76 GLU A O 1
ATOM 588 N N . VAL A 1 77 ? -5.445 5.011 -1.448 1.00 95.31 77 VAL A N 1
ATOM 589 C CA . VAL A 1 77 ? -4.020 4.727 -1.670 1.00 95.31 77 VAL A CA 1
ATOM 590 C C . VAL A 1 77 ? -3.821 3.835 -2.898 1.00 95.31 77 VAL A C 1
ATOM 592 O O . VAL A 1 77 ? -2.911 4.076 -3.685 1.00 95.31 77 VAL A O 1
ATOM 595 N N . ALA A 1 78 ? -4.686 2.840 -3.124 1.00 97.38 78 ALA A N 1
ATOM 596 C CA . ALA A 1 78 ? -4.624 2.002 -4.322 1.00 97.38 78 ALA A CA 1
ATOM 597 C C . ALA A 1 78 ? -4.794 2.813 -5.613 1.00 97.38 78 ALA A C 1
ATOM 599 O O . ALA A 1 78 ? -4.022 2.627 -6.554 1.00 97.38 78 ALA A O 1
ATOM 600 N N . ALA A 1 79 ? -5.791 3.701 -5.662 1.00 96.12 79 ALA A N 1
ATOM 601 C CA . ALA A 1 79 ? -6.048 4.542 -6.829 1.00 96.12 79 ALA A CA 1
ATOM 602 C C . ALA A 1 79 ? -4.865 5.479 -7.111 1.00 96.12 79 ALA A C 1
ATOM 604 O O . ALA A 1 79 ? -4.372 5.522 -8.239 1.00 96.12 79 ALA A O 1
ATOM 605 N N . LEU A 1 80 ? -4.361 6.136 -6.065 1.00 94.94 80 LEU A N 1
ATOM 606 C CA . LEU A 1 80 ? -3.196 7.015 -6.129 1.00 94.94 80 LEU A CA 1
ATOM 607 C C . LEU A 1 80 ? -1.950 6.273 -6.629 1.00 94.94 80 LEU A C 1
ATOM 609 O O . LEU A 1 80 ? -1.254 6.763 -7.515 1.00 94.94 80 LEU A O 1
ATOM 613 N N . LEU A 1 81 ? -1.680 5.068 -6.123 1.00 96.44 81 LEU A N 1
ATOM 614 C CA . LEU A 1 81 ? -0.525 4.281 -6.560 1.00 96.44 81 LEU A CA 1
ATOM 615 C C . LEU A 1 81 ? -0.626 3.859 -8.026 1.00 96.44 81 LEU A C 1
ATOM 617 O O . LEU A 1 81 ? 0.364 3.942 -8.750 1.00 96.44 81 LEU A O 1
ATOM 621 N N . VAL A 1 82 ? -1.803 3.420 -8.475 1.00 97.06 82 VAL A N 1
ATOM 622 C CA . VAL A 1 82 ? -2.021 3.050 -9.882 1.00 97.06 82 VAL A CA 1
ATOM 623 C C . VAL A 1 82 ? -1.801 4.251 -10.798 1.00 97.06 82 VAL A C 1
ATOM 625 O O . VAL A 1 82 ? -1.139 4.114 -11.826 1.00 97.06 82 VAL A O 1
ATOM 628 N N . GLU A 1 83 ? -2.308 5.421 -10.412 1.00 95.19 83 GLU A N 1
ATOM 629 C CA . GLU A 1 83 ? -2.129 6.660 -11.164 1.00 95.19 83 GLU A CA 1
ATOM 630 C C . GLU A 1 83 ? -0.652 7.062 -11.244 1.00 95.19 83 GLU A C 1
ATOM 632 O O . GLU A 1 83 ? -0.117 7.208 -12.341 1.00 95.19 83 GLU A O 1
ATOM 637 N N . ARG A 1 84 ? 0.036 7.172 -10.101 1.00 94.31 84 ARG A N 1
ATOM 638 C CA . ARG A 1 84 ? 1.413 7.695 -10.049 1.00 94.31 84 ARG A CA 1
ATOM 639 C C . ARG A 1 84 ? 2.453 6.749 -10.622 1.00 94.31 84 ARG A C 1
ATOM 641 O O . ARG A 1 84 ? 3.405 7.198 -11.247 1.00 94.31 84 ARG A O 1
ATOM 648 N N . ILE A 1 85 ? 2.281 5.440 -10.451 1.00 96.25 85 ILE A N 1
ATOM 649 C CA . ILE A 1 85 ? 3.199 4.459 -11.046 1.00 96.25 85 ILE A CA 1
ATOM 650 C C . ILE A 1 85 ? 2.955 4.336 -12.558 1.00 96.25 85 ILE A C 1
ATOM 652 O O . ILE A 1 85 ? 3.895 4.091 -13.317 1.00 96.25 85 ILE A O 1
ATOM 656 N N . GLY A 1 86 ? 1.704 4.496 -12.999 1.00 92.94 86 GLY A N 1
ATOM 657 C CA . GLY A 1 86 ? 1.322 4.439 -14.410 1.00 92.94 86 GLY A CA 1
ATOM 658 C C . GLY A 1 86 ? 1.563 5.736 -15.188 1.00 92.94 86 GLY A C 1
ATOM 659 O O . GLY A 1 86 ? 1.459 5.720 -16.417 1.00 92.94 86 GLY A O 1
ATOM 660 N N . GLU A 1 87 ? 1.869 6.842 -14.508 1.00 92.12 87 GLU A N 1
ATOM 661 C CA . GLU A 1 87 ? 2.053 8.152 -15.128 1.00 92.12 87 GLU A CA 1
ATOM 662 C C . GLU A 1 87 ? 3.193 8.120 -16.168 1.00 92.12 87 GLU A C 1
ATOM 664 O O . GLU A 1 87 ? 4.290 7.639 -15.867 1.00 92.12 87 GLU A O 1
ATOM 669 N N . PRO A 1 88 ? 2.972 8.603 -17.409 1.00 90.50 88 PRO A N 1
ATOM 670 C CA . PRO A 1 88 ? 3.992 8.569 -18.450 1.00 90.50 88 PRO A CA 1
ATOM 671 C C . PRO A 1 88 ? 5.268 9.316 -18.046 1.00 90.50 88 PRO A C 1
ATOM 673 O O . PRO A 1 88 ? 5.266 10.526 -17.835 1.00 90.50 88 PRO A O 1
ATOM 676 N N . GLY A 1 89 ? 6.389 8.601 -18.016 1.00 89.00 89 GLY A N 1
ATOM 677 C CA . GLY A 1 89 ? 7.674 9.138 -17.589 1.00 89.00 89 GLY A CA 1
ATOM 678 C C . GLY A 1 89 ? 8.782 8.084 -17.632 1.00 89.00 89 GLY A C 1
ATOM 679 O O . GLY A 1 89 ? 8.523 6.931 -17.986 1.00 89.00 89 GLY A O 1
ATOM 680 N N . PRO A 1 90 ? 10.026 8.456 -17.283 1.00 84.94 90 PRO A N 1
ATOM 681 C CA . PRO A 1 90 ? 11.153 7.520 -17.253 1.00 84.94 90 PRO A CA 1
ATOM 682 C C . PRO A 1 90 ? 10.936 6.367 -16.259 1.00 84.94 90 PRO A C 1
ATOM 684 O O . PRO A 1 90 ? 11.404 5.256 -16.503 1.00 84.94 90 PRO A O 1
ATOM 687 N N . ASP A 1 91 ? 10.171 6.620 -15.195 1.00 87.00 91 ASP A N 1
ATOM 688 C CA . ASP A 1 91 ? 9.892 5.671 -14.114 1.00 87.00 91 ASP A CA 1
ATOM 689 C C . ASP A 1 91 ? 8.500 5.027 -14.214 1.00 87.00 91 ASP A C 1
ATOM 691 O O . ASP A 1 91 ? 8.071 4.325 -13.293 1.00 87.00 91 ASP A O 1
ATOM 695 N N . ALA A 1 92 ? 7.805 5.205 -15.344 1.00 91.94 92 ALA A N 1
ATOM 696 C CA . ALA A 1 92 ? 6.506 4.587 -15.580 1.00 91.94 92 ALA A CA 1
ATOM 697 C C . ALA A 1 92 ? 6.612 3.054 -15.531 1.00 91.94 92 ALA A C 1
ATOM 699 O O . ALA A 1 92 ? 7.542 2.450 -16.086 1.00 91.94 92 ALA A O 1
ATOM 700 N N . ALA A 1 93 ? 5.650 2.408 -14.880 1.00 94.75 93 ALA A N 1
ATOM 701 C CA . ALA A 1 93 ? 5.516 0.957 -14.849 1.00 94.75 93 ALA A CA 1
ATOM 702 C C . ALA A 1 93 ? 4.053 0.525 -14.996 1.00 94.75 93 ALA A C 1
ATOM 704 O O . ALA A 1 93 ? 3.143 1.250 -14.600 1.00 94.75 93 ALA A O 1
ATOM 705 N N . PRO A 1 94 ? 3.801 -0.696 -15.508 1.00 95.94 94 PRO A N 1
ATOM 706 C CA . PRO A 1 94 ? 2.467 -1.273 -15.478 1.00 95.94 94 PRO A CA 1
ATOM 707 C C . PRO A 1 94 ? 1.984 -1.412 -14.030 1.00 95.94 94 PRO A C 1
ATOM 709 O O . PRO A 1 94 ? 2.577 -2.169 -13.256 1.00 95.94 94 PRO A O 1
ATOM 712 N N . ALA A 1 95 ? 0.908 -0.707 -13.693 1.00 97.31 95 ALA A N 1
ATOM 713 C CA . ALA A 1 95 ? 0.200 -0.807 -12.427 1.00 97.31 95 ALA A CA 1
ATOM 714 C C . ALA A 1 95 ? -1.306 -0.893 -12.695 1.00 97.31 95 ALA A C 1
ATOM 716 O O . ALA A 1 95 ? -1.822 -0.191 -13.565 1.00 97.31 95 ALA A O 1
ATOM 717 N N . ALA A 1 96 ? -2.011 -1.772 -11.985 1.00 97.50 96 ALA A N 1
ATOM 718 C CA . ALA A 1 96 ? -3.452 -1.936 -12.144 1.00 97.50 96 ALA A CA 1
ATOM 719 C C . ALA A 1 96 ? -4.115 -2.441 -10.852 1.00 97.50 96 ALA A C 1
ATOM 721 O O . ALA A 1 96 ? -3.475 -3.157 -10.079 1.00 97.50 96 ALA A O 1
ATOM 722 N N . PRO A 1 97 ? -5.405 -2.139 -10.623 1.00 97.38 97 PRO A N 1
ATOM 723 C CA . PRO A 1 97 ? -6.193 -2.821 -9.604 1.00 97.38 97 PRO A CA 1
ATOM 724 C C . PRO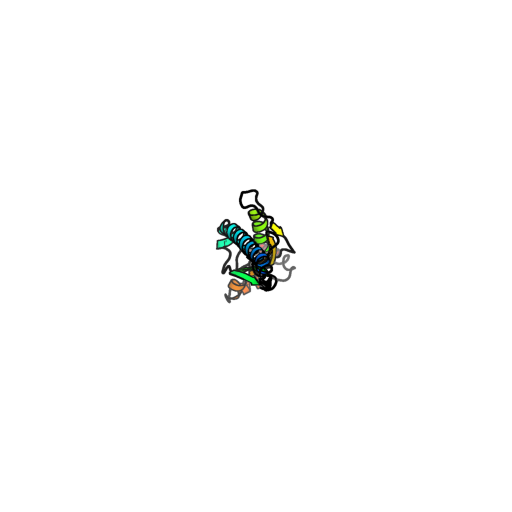 A 1 97 ? -6.278 -4.324 -9.903 1.00 97.38 97 PRO A C 1
ATOM 726 O O . PRO A 1 97 ? -6.523 -4.716 -11.044 1.00 97.38 97 PRO A O 1
ATOM 729 N N . ALA A 1 98 ? -6.122 -5.157 -8.876 1.00 95.62 98 ALA A N 1
ATOM 730 C CA . ALA A 1 98 ? -6.121 -6.620 -8.992 1.00 95.62 98 ALA A CA 1
ATOM 731 C C . ALA A 1 98 ? -7.286 -7.292 -8.239 1.00 95.62 98 ALA A C 1
ATOM 733 O O . ALA A 1 98 ? -7.407 -8.515 -8.204 1.00 95.62 98 ALA A O 1
ATOM 734 N N . GLY A 1 99 ? -8.172 -6.500 -7.635 1.00 90.69 99 GLY A N 1
ATOM 735 C CA . GLY A 1 99 ? -9.341 -6.986 -6.914 1.00 90.69 99 GLY A CA 1
ATOM 736 C C . GLY A 1 99 ? -10.229 -5.847 -6.413 1.00 90.69 99 GLY A C 1
ATOM 737 O O . GLY A 1 99 ? -9.965 -4.680 -6.715 1.00 90.69 99 GLY A O 1
ATOM 738 N N . PRO A 1 100 ? -11.288 -6.165 -5.649 1.00 86.94 100 PRO A N 1
ATOM 739 C CA . PRO A 1 100 ? -12.129 -5.158 -5.016 1.00 86.94 100 PRO A CA 1
ATOM 740 C C . PRO A 1 100 ? -11.302 -4.250 -4.100 1.00 86.94 100 PRO A C 1
ATOM 742 O O . PRO A 1 100 ? -10.488 -4.730 -3.310 1.00 86.94 100 PRO A O 1
ATOM 745 N N . ALA A 1 101 ? -11.543 -2.946 -4.188 1.00 93.62 101 ALA A N 1
ATOM 746 C CA . ALA A 1 101 ? -10.953 -1.957 -3.300 1.00 93.62 101 ALA A CA 1
ATOM 747 C C . ALA A 1 101 ? -11.996 -1.528 -2.263 1.00 93.62 101 ALA A C 1
ATOM 749 O O . ALA A 1 101 ? -13.088 -1.078 -2.611 1.00 93.62 101 ALA A O 1
ATOM 750 N N . ALA A 1 102 ? -11.665 -1.698 -0.989 1.00 92.88 102 ALA A N 1
ATOM 751 C CA . ALA A 1 102 ? -12.488 -1.315 0.149 1.00 92.88 102 ALA A CA 1
ATOM 752 C C . ALA A 1 102 ? -11.715 -0.362 1.070 1.00 92.88 102 ALA A C 1
ATOM 754 O O . ALA A 1 102 ? -10.506 -0.176 0.929 1.00 92.88 102 ALA A O 1
ATOM 755 N N . ALA A 1 103 ? -12.411 0.210 2.055 1.00 91.25 103 ALA A N 1
ATOM 756 C CA . ALA A 1 103 ? -11.820 1.179 2.975 1.00 91.25 103 ALA A CA 1
ATOM 757 C C . ALA A 1 103 ? -10.583 0.637 3.716 1.00 91.25 103 ALA A C 1
ATOM 759 O O . ALA A 1 103 ? -9.590 1.341 3.860 1.00 91.25 103 ALA A O 1
ATOM 760 N N . SER A 1 104 ? -10.619 -0.621 4.166 1.00 94.12 104 SER A N 1
ATOM 761 C CA . SER A 1 104 ? -9.540 -1.235 4.952 1.00 94.12 104 SER A CA 1
ATOM 762 C C . SER A 1 104 ? -8.572 -2.087 4.135 1.00 94.12 104 SER A C 1
ATOM 764 O O . SER A 1 104 ? -7.515 -2.465 4.637 1.00 94.12 104 SER A O 1
ATOM 766 N N . THR A 1 105 ? -8.936 -2.489 2.916 1.00 96.81 105 THR A N 1
ATOM 767 C CA . THR A 1 105 ? -8.110 -3.396 2.110 1.00 96.81 105 THR A CA 1
ATOM 768 C C . THR A 1 105 ? -8.314 -3.163 0.622 1.00 96.81 105 THR A C 1
ATOM 770 O O . THR A 1 105 ? -9.446 -3.036 0.163 1.00 96.81 105 THR A O 1
ATOM 773 N N . ALA A 1 106 ? -7.220 -3.156 -0.129 1.00 98.00 106 ALA A N 1
ATOM 774 C CA . ALA A 1 106 ? -7.224 -3.119 -1.584 1.00 98.00 106 ALA A CA 1
ATOM 775 C C . ALA A 1 106 ? -6.063 -3.957 -2.130 1.00 98.00 106 ALA A C 1
ATOM 777 O O . ALA A 1 106 ? -5.090 -4.218 -1.421 1.00 98.00 106 ALA A O 1
ATOM 778 N N . VAL A 1 107 ? -6.169 -4.388 -3.386 1.00 98.25 107 VAL A N 1
ATOM 779 C CA . VAL A 1 107 ? -5.126 -5.179 -4.048 1.00 98.25 107 VAL A CA 1
ATOM 780 C C . VAL A 1 107 ? -4.769 -4.528 -5.375 1.00 98.25 107 VAL A C 1
ATOM 782 O O . VAL A 1 107 ? -5.657 -4.229 -6.178 1.00 98.25 107 VAL A O 1
ATOM 785 N N . ILE A 1 108 ? -3.474 -4.329 -5.603 1.00 98.38 108 ILE A N 1
ATOM 786 C CA . ILE A 1 108 ? -2.927 -3.823 -6.864 1.00 98.38 108 ILE A CA 1
ATOM 787 C C . ILE A 1 108 ? -1.838 -4.770 -7.369 1.00 98.38 108 ILE A C 1
ATOM 789 O O . ILE A 1 108 ? -1.139 -5.403 -6.579 1.00 98.38 108 ILE A O 1
ATOM 793 N N . ASP A 1 109 ? -1.670 -4.837 -8.683 1.00 98.38 109 ASP A N 1
ATOM 794 C CA . ASP A 1 109 ? -0.526 -5.478 -9.319 1.00 98.38 109 ASP A CA 1
ATOM 795 C C . ASP A 1 109 ? 0.392 -4.404 -9.894 1.00 98.38 109 ASP A C 1
ATOM 797 O O . ASP A 1 109 ? -0.048 -3.543 -10.656 1.00 98.38 109 ASP A O 1
ATOM 801 N N . VAL A 1 110 ? 1.682 -4.483 -9.568 1.00 97.69 110 VAL A N 1
ATOM 802 C CA . VAL A 1 110 ? 2.729 -3.597 -10.091 1.00 97.69 110 VAL A CA 1
ATOM 803 C C . VAL A 1 110 ? 3.801 -4.461 -10.735 1.00 97.69 110 VAL A C 1
ATOM 805 O O . VAL A 1 110 ? 4.400 -5.319 -10.089 1.00 97.69 110 VAL A O 1
ATOM 808 N N . MET A 1 111 ? 4.031 -4.282 -12.037 1.00 96.75 111 MET A N 1
ATOM 809 C CA . MET A 1 111 ? 4.989 -5.076 -12.825 1.00 96.75 111 MET A CA 1
ATOM 810 C C . MET A 1 111 ? 4.742 -6.603 -12.770 1.00 96.75 111 MET A C 1
ATOM 812 O O . MET A 1 111 ? 5.660 -7.408 -12.982 1.00 96.75 111 MET A O 1
ATOM 816 N N . GLY A 1 112 ? 3.497 -7.013 -12.502 1.00 95.00 112 GLY A N 1
ATOM 817 C CA . GLY A 1 112 ? 3.107 -8.413 -12.294 1.00 95.00 112 GLY A CA 1
ATOM 818 C C . GLY A 1 112 ? 3.464 -8.968 -10.909 1.00 95.00 112 GLY A C 1
ATOM 819 O O . GLY A 1 112 ? 3.584 -10.183 -10.758 1.00 95.00 112 GLY A O 1
ATOM 820 N N . VAL A 1 113 ? 3.694 -8.094 -9.927 1.00 96.88 113 VAL A N 1
ATOM 821 C CA . VAL A 1 113 ? 3.882 -8.425 -8.511 1.00 96.88 113 VAL A CA 1
ATOM 822 C C . VAL A 1 113 ? 2.684 -7.889 -7.738 1.00 96.88 113 VAL A C 1
ATOM 824 O O . VAL A 1 113 ? 2.361 -6.709 -7.850 1.00 96.88 113 VAL A O 1
ATOM 827 N N . THR A 1 114 ? 2.050 -8.751 -6.951 1.00 97.81 114 THR A N 1
ATOM 828 C CA . THR A 1 114 ? 0.850 -8.406 -6.189 1.00 97.81 114 THR A CA 1
ATOM 829 C C . THR A 1 114 ? 1.197 -7.692 -4.888 1.00 97.81 114 THR A C 1
ATOM 831 O O . THR A 1 114 ? 2.080 -8.127 -4.141 1.00 97.81 114 THR A O 1
ATOM 834 N N . PHE A 1 115 ? 0.457 -6.622 -4.612 1.00 98.12 115 PHE A N 1
ATOM 835 C CA . PHE A 1 115 ? 0.506 -5.850 -3.380 1.00 98.12 115 PHE A CA 1
ATOM 836 C C . PHE A 1 115 ? -0.861 -5.865 -2.706 1.00 98.12 115 PHE A C 1
ATOM 838 O O . PHE A 1 115 ? -1.870 -5.490 -3.306 1.00 98.12 115 PHE A O 1
ATOM 845 N N . VAL A 1 116 ? -0.876 -6.260 -1.438 1.00 97.94 116 VAL A N 1
ATOM 846 C CA . VAL A 1 116 ? -2.036 -6.168 -0.556 1.00 97.94 116 VAL A CA 1
ATOM 847 C C . VAL A 1 116 ? -1.862 -4.939 0.325 1.00 97.94 116 VAL A C 1
ATOM 849 O O . VAL A 1 116 ? -0.950 -4.877 1.149 1.00 97.94 116 VAL A O 1
ATOM 852 N N . LEU A 1 117 ? -2.745 -3.962 0.153 1.00 97.69 117 LEU A N 1
ATOM 853 C CA . LEU A 1 117 ? -2.760 -2.724 0.922 1.00 97.69 117 LEU A CA 1
ATOM 854 C C . LEU A 1 117 ? -3.737 -2.862 2.086 1.00 97.69 117 LEU A C 1
ATOM 856 O O . LEU A 1 117 ? -4.873 -3.297 1.877 1.00 97.69 117 LEU A O 1
ATOM 860 N N . ARG A 1 118 ? -3.319 -2.498 3.300 1.00 97.31 118 ARG A N 1
ATOM 861 C CA . ARG A 1 118 ? -4.132 -2.612 4.516 1.00 97.31 118 ARG A CA 1
ATOM 862 C C . ARG A 1 118 ? -4.109 -1.313 5.313 1.00 97.31 118 ARG A C 1
ATOM 864 O O . ARG A 1 118 ? -3.085 -0.943 5.870 1.00 97.31 118 ARG A O 1
ATOM 871 N N . ALA A 1 119 ? -5.270 -0.680 5.421 1.00 95.38 119 ALA A N 1
ATOM 872 C CA . ALA A 1 119 ? -5.479 0.432 6.337 1.00 95.38 119 ALA A CA 1
ATOM 873 C C . ALA A 1 119 ? -6.114 -0.107 7.624 1.00 95.38 119 ALA A C 1
ATOM 875 O O . ALA A 1 119 ? -7.252 -0.596 7.616 1.00 95.38 119 ALA A O 1
ATOM 876 N N . ILE A 1 120 ? -5.376 -0.048 8.728 1.00 93.50 120 ILE A N 1
ATOM 877 C CA . ILE A 1 120 ? -5.877 -0.384 10.058 1.00 93.50 120 ILE A CA 1
ATOM 878 C C . ILE A 1 120 ? -6.515 0.865 10.647 1.00 93.50 120 ILE A C 1
ATOM 880 O O . ILE A 1 120 ? -5.845 1.868 10.859 1.00 93.50 120 ILE A O 1
ATOM 884 N N . ASP A 1 121 ? -7.814 0.786 10.929 1.00 86.06 121 ASP A N 1
ATOM 885 C CA . ASP A 1 121 ? -8.577 1.901 11.491 1.00 86.06 121 ASP A CA 1
ATOM 886 C C . ASP A 1 121 ? -8.414 3.223 10.699 1.00 86.06 121 ASP A C 1
ATOM 888 O O . ASP A 1 121 ? -8.007 4.232 11.268 1.00 86.06 121 ASP A O 1
ATOM 892 N N . PRO A 1 122 ? -8.746 3.262 9.390 1.00 77.94 122 PRO A N 1
ATOM 893 C CA . PRO A 1 122 ? -8.559 4.460 8.553 1.00 77.94 122 PRO A CA 1
ATOM 894 C C . PRO A 1 122 ? -9.310 5.701 9.077 1.00 77.94 122 PRO A C 1
ATOM 896 O O . PRO A 1 122 ? -8.978 6.834 8.760 1.00 77.94 122 PRO A O 1
ATOM 899 N N . PHE A 1 123 ? -10.316 5.517 9.935 1.00 75.44 123 PHE A N 1
ATOM 900 C CA . PHE A 1 123 ? -11.067 6.618 10.545 1.00 75.44 123 PHE A CA 1
ATOM 901 C C . PHE A 1 123 ? -10.548 7.032 11.935 1.00 75.44 123 PHE A C 1
ATOM 903 O O . PHE A 1 123 ? -11.144 7.905 12.567 1.00 75.44 123 PHE A O 1
ATOM 910 N N . GLY A 1 124 ? -9.491 6.395 12.450 1.00 70.88 124 GLY A N 1
ATOM 911 C CA . GLY A 1 124 ? -8.966 6.638 13.798 1.00 70.88 124 GLY A CA 1
ATOM 912 C C . GLY A 1 124 ? -9.977 6.375 14.921 1.00 70.88 124 GLY A C 1
ATOM 913 O O . GLY A 1 124 ? -9.901 6.957 16.011 1.00 70.88 124 GLY A O 1
ATOM 914 N N . MET A 1 125 ? -10.967 5.517 14.664 1.00 66.12 125 MET A N 1
ATOM 915 C CA . MET A 1 125 ? -12.060 5.206 15.581 1.00 66.12 125 MET A CA 1
ATOM 916 C C . MET A 1 125 ? -11.593 4.406 16.797 1.00 66.12 125 MET A C 1
ATOM 918 O O . MET A 1 125 ? -12.189 4.509 17.868 1.00 66.12 125 MET A O 1
ATOM 922 N N . GLU A 1 126 ? -10.526 3.626 16.686 1.00 68.56 126 GLU A N 1
ATOM 923 C CA . GLU A 1 126 ? -9.905 2.901 17.790 1.00 68.56 126 GLU A CA 1
ATOM 924 C C . GLU A 1 126 ? -9.256 3.863 18.796 1.00 68.56 126 GLU A C 1
ATOM 926 O O . GLU A 1 126 ? -9.456 3.703 20.007 1.00 68.56 126 GLU A O 1
ATOM 931 N N . ARG A 1 127 ? -8.591 4.933 18.324 1.00 64.50 127 ARG A N 1
ATOM 932 C CA . ARG A 1 127 ? -8.107 6.039 19.182 1.00 64.50 127 ARG A CA 1
ATOM 933 C C . ARG A 1 127 ? -9.255 6.786 19.866 1.00 64.50 127 ARG A C 1
ATOM 935 O O . ARG A 1 127 ? -9.135 7.187 21.026 1.00 64.50 127 ARG A O 1
ATOM 942 N N . LEU A 1 128 ? -10.392 6.941 19.190 1.00 62.97 128 LEU A N 1
ATOM 943 C CA . LEU A 1 128 ? -11.589 7.552 19.780 1.00 62.97 128 LEU A CA 1
ATOM 944 C C . LEU A 1 128 ? -12.268 6.643 20.818 1.00 62.97 128 LEU A C 1
ATOM 946 O O . LEU A 1 128 ? -12.708 7.130 21.861 1.00 62.97 128 LEU A O 1
ATOM 950 N N . ARG A 1 129 ? -12.310 5.325 20.585 1.00 62.59 129 ARG A N 1
ATOM 951 C CA . ARG A 1 129 ? -12.879 4.325 21.512 1.00 62.59 129 ARG A CA 1
ATOM 952 C C . ARG A 1 129 ? -12.045 4.142 22.776 1.00 62.59 129 ARG A C 1
ATOM 954 O O . ARG A 1 129 ? -12.603 3.919 23.847 1.00 62.59 129 ARG A O 1
ATOM 961 N N . SER A 1 130 ? -10.727 4.279 22.670 1.00 61.84 130 SER A N 1
ATOM 962 C CA . SER A 1 130 ? -9.814 4.215 23.817 1.00 61.84 130 SER A CA 1
ATOM 963 C C . SER A 1 130 ? -9.845 5.478 24.696 1.00 61.84 130 SER A C 1
ATOM 965 O O . SER A 1 130 ? -9.273 5.474 25.785 1.00 61.84 130 SER A O 1
ATOM 967 N N . ARG A 1 131 ? -10.591 6.529 24.301 1.00 58.62 131 ARG A N 1
ATOM 968 C CA . ARG A 1 131 ? -10.940 7.686 25.147 1.00 58.62 131 ARG A CA 1
ATOM 969 C C . ARG A 1 131 ? -12.358 7.501 25.727 1.00 58.62 131 ARG A C 1
ATOM 971 O O . ARG A 1 131 ? -13.336 7.725 25.012 1.00 58.62 131 ARG A O 1
ATOM 978 N N . PRO A 1 132 ? -12.517 7.167 27.026 1.00 57.06 132 PRO A N 1
ATOM 979 C CA . PRO A 1 132 ? -13.781 6.674 27.594 1.00 57.06 132 PRO A CA 1
ATOM 980 C C . PRO A 1 132 ? -15.016 7.602 27.512 1.00 57.06 132 PRO A C 1
ATOM 982 O O . PRO A 1 132 ? -16.112 7.168 27.861 1.00 57.06 132 PRO A O 1
ATOM 985 N N . GLY A 1 133 ? -14.878 8.861 27.078 1.00 60.66 133 GLY A N 1
ATOM 986 C CA . GLY A 1 133 ? -15.960 9.856 27.073 1.00 60.66 133 GLY A CA 1
ATOM 987 C C . GLY A 1 133 ? -16.518 10.258 25.702 1.00 60.66 133 GLY A C 1
ATOM 988 O O . GLY A 1 133 ? -17.668 10.677 25.633 1.00 60.66 133 GLY A O 1
ATOM 989 N N . LEU A 1 134 ? -15.750 10.133 24.612 1.00 58.41 134 LEU A N 1
ATOM 990 C CA . LEU A 1 134 ? -16.139 10.704 23.310 1.00 58.41 134 LEU A CA 1
ATOM 991 C C . LEU A 1 134 ? -17.019 9.761 22.480 1.00 58.41 134 LEU A C 1
ATOM 993 O O . LEU A 1 134 ? -17.952 10.206 21.818 1.00 58.41 134 LEU A O 1
ATOM 997 N N . TRP A 1 135 ? -16.791 8.448 22.567 1.00 56.19 135 TRP A N 1
ATOM 998 C CA . TRP A 1 135 ? -17.538 7.466 21.772 1.00 56.19 135 TRP A CA 1
ATOM 999 C C . TRP A 1 135 ? -19.018 7.345 22.179 1.00 56.19 135 TRP A C 1
ATOM 1001 O O . TRP A 1 135 ? -19.859 6.989 21.356 1.00 56.19 135 TRP A O 1
ATOM 1011 N N . ARG A 1 136 ? -19.349 7.687 23.435 1.00 60.72 136 ARG A N 1
ATOM 1012 C CA . ARG A 1 136 ? -20.730 7.690 23.943 1.00 60.72 136 ARG A CA 1
ATOM 1013 C C . ARG A 1 136 ? -21.615 8.733 23.255 1.00 60.72 136 ARG A C 1
ATOM 1015 O O . ARG A 1 136 ? -22.821 8.537 23.215 1.00 60.72 136 ARG A O 1
ATOM 1022 N N . LEU A 1 137 ? -21.030 9.801 22.703 1.00 57.91 137 LEU A N 1
ATOM 1023 C CA . LEU A 1 137 ? -21.762 10.827 21.956 1.00 57.91 137 LEU A CA 1
ATOM 1024 C C . LEU A 1 137 ? -22.032 10.395 20.510 1.00 57.91 137 LEU A C 1
ATOM 1026 O O . LEU A 1 137 ? -23.172 10.491 20.078 1.00 57.91 137 LEU A O 1
ATOM 1030 N N . SER A 1 138 ? -21.051 9.838 19.789 1.00 56.78 138 SER A N 1
ATOM 1031 C CA . SER A 1 138 ? -21.298 9.299 18.435 1.00 56.78 138 SER A CA 1
ATOM 1032 C C . SER A 1 138 ? -22.305 8.148 18.445 1.00 56.78 138 SER A C 1
ATOM 1034 O O . SER A 1 138 ? -23.256 8.174 17.676 1.00 56.78 138 SER A O 1
ATOM 1036 N N . ALA A 1 139 ? -22.188 7.202 19.385 1.00 59.09 139 ALA A N 1
ATOM 1037 C CA . ALA A 1 139 ? -23.162 6.113 19.519 1.00 59.09 139 ALA A CA 1
ATOM 1038 C C . ALA A 1 139 ? -24.574 6.594 19.916 1.00 59.09 139 ALA A C 1
ATOM 1040 O O . ALA A 1 139 ? -25.551 5.899 19.657 1.00 59.09 139 ALA A O 1
ATOM 1041 N N . ALA A 1 140 ? -24.691 7.771 20.544 1.00 58.31 140 ALA A N 1
ATOM 1042 C CA . ALA A 1 140 ? -25.979 8.402 20.832 1.00 58.31 140 ALA A CA 1
ATOM 1043 C C . ALA A 1 140 ? -26.557 9.160 19.620 1.00 58.31 140 ALA A C 1
ATOM 1045 O O . ALA A 1 140 ? -27.768 9.371 19.565 1.00 58.31 140 ALA A O 1
ATOM 1046 N N . LEU A 1 141 ? -25.713 9.555 18.660 1.00 58.94 141 LEU A N 1
ATOM 1047 C CA . LEU A 1 141 ? -26.109 10.204 17.405 1.00 58.94 141 LEU A CA 1
ATOM 1048 C C . LEU A 1 141 ? -26.495 9.187 16.320 1.00 58.94 141 LEU A C 1
ATOM 1050 O O . LEU A 1 141 ? -27.423 9.451 15.560 1.00 58.94 141 LEU A O 1
ATOM 1054 N N . ASP A 1 142 ? -25.876 8.003 16.311 1.00 55.81 142 ASP A N 1
ATOM 1055 C CA . ASP A 1 142 ? -26.215 6.869 15.431 1.00 55.81 142 ASP A CA 1
ATOM 1056 C C . ASP A 1 142 ? -27.488 6.114 15.880 1.00 55.81 142 ASP A C 1
ATOM 1058 O O . ASP A 1 142 ? -27.613 4.894 15.735 1.00 55.81 142 ASP A O 1
ATOM 1062 N N . GLY A 1 143 ? -28.460 6.834 16.451 1.00 45.41 143 GLY A N 1
ATOM 1063 C CA . GLY A 1 143 ? -29.778 6.288 16.760 1.00 45.41 143 GLY A CA 1
ATOM 1064 C C . GLY A 1 143 ? -30.448 5.704 15.505 1.00 45.41 143 GLY A C 1
ATOM 1065 O O . GLY A 1 143 ? -30.190 6.171 14.393 1.00 45.41 143 GLY A O 1
ATOM 1066 N N . PRO A 1 144 ? -31.315 4.682 15.651 1.00 43.66 144 PRO A N 1
ATOM 1067 C CA . PRO A 1 144 ? -31.864 3.941 14.521 1.00 43.66 144 PRO A CA 1
ATOM 1068 C C . PRO A 1 144 ? -32.527 4.894 13.524 1.00 43.66 144 PRO A C 1
ATOM 1070 O O . PRO A 1 144 ? -33.355 5.726 13.908 1.00 43.66 144 PRO A O 1
ATOM 1073 N N . ALA A 1 145 ? -32.140 4.769 12.250 1.00 51.75 145 ALA A N 1
ATOM 1074 C CA . ALA A 1 145 ? -32.686 5.520 11.126 1.00 51.75 145 ALA A CA 1
ATOM 1075 C C . ALA A 1 145 ? -34.223 5.563 11.213 1.00 51.75 145 ALA A C 1
ATOM 1077 O O . ALA A 1 145 ? -34.898 4.558 11.003 1.00 51.75 145 ALA A O 1
ATOM 1078 N N . GLY A 1 146 ? -34.765 6.720 11.604 1.00 49.16 146 GLY A N 1
ATOM 1079 C CA . GLY A 1 146 ? -36.199 6.897 11.861 1.00 49.16 146 GLY A CA 1
ATOM 1080 C C . GLY A 1 146 ? -36.564 7.994 12.869 1.00 49.16 146 GLY A C 1
ATOM 1081 O O . GLY A 1 146 ? -37.721 8.394 12.935 1.00 49.16 146 GLY A O 1
ATOM 1082 N N . ALA A 1 147 ? -35.613 8.539 13.637 1.00 46.12 147 ALA A N 1
ATOM 1083 C CA . ALA A 1 147 ? -35.883 9.641 14.577 1.00 46.12 147 ALA A CA 1
ATOM 1084 C C . ALA A 1 147 ? -35.804 11.058 13.959 1.00 46.12 147 ALA A C 1
ATOM 1086 O O . ALA A 1 147 ? -36.063 12.043 14.652 1.00 46.12 147 ALA A O 1
ATOM 1087 N N . GLY A 1 148 ? -35.481 11.175 12.664 1.00 47.66 148 GLY A N 1
ATOM 1088 C CA . GLY A 1 148 ? -35.244 12.456 11.978 1.00 47.66 148 GLY A CA 1
ATOM 1089 C C . GLY A 1 148 ? -36.459 13.386 11.866 1.00 47.66 148 GLY A C 1
ATOM 1090 O O . GLY A 1 148 ? -36.291 14.577 11.618 1.00 47.66 148 GLY A O 1
ATOM 1091 N N . GLU A 1 149 ? -37.672 12.882 12.091 1.00 50.41 149 GLU A N 1
ATOM 1092 C CA . GLU A 1 149 ? -38.900 13.686 12.019 1.00 50.41 149 GLU A CA 1
ATOM 1093 C C . GLU A 1 149 ? -39.261 14.365 13.349 1.00 50.41 149 GLU A C 1
ATOM 1095 O O . GLU A 1 149 ? -39.764 15.485 13.348 1.00 50.41 149 GLU A O 1
ATOM 1100 N N . ARG A 1 150 ? -38.927 13.758 14.499 1.00 51.50 150 ARG A N 1
ATOM 1101 C CA . ARG A 1 150 ? -39.233 14.334 15.825 1.00 51.50 150 ARG A CA 1
ATOM 1102 C C . ARG A 1 150 ? -38.228 15.387 16.281 1.00 51.50 150 ARG A C 1
ATOM 1104 O O . ARG A 1 150 ? -38.607 16.338 16.956 1.00 51.50 150 ARG A O 1
ATOM 1111 N N . SER A 1 151 ? -36.960 15.259 15.893 1.00 51.72 151 SER A N 1
ATOM 1112 C CA . SER A 1 151 ? -35.922 16.226 16.280 1.00 51.72 151 SER A CA 1
ATOM 1113 C C . SER A 1 151 ? -36.029 17.565 15.548 1.00 51.72 151 SER A C 1
ATOM 1115 O O . SER A 1 151 ? -35.516 18.562 16.049 1.00 51.72 151 SER A O 1
ATOM 1117 N N . ARG A 1 152 ? -36.703 17.614 14.390 1.00 52.28 152 ARG A N 1
ATOM 1118 C CA . ARG A 1 152 ? -36.911 18.864 13.642 1.00 52.28 152 ARG A CA 1
ATOM 1119 C C . ARG A 1 152 ? -37.922 19.796 14.319 1.00 52.28 152 ARG A C 1
ATOM 1121 O O . ARG A 1 152 ? -37.686 20.993 14.347 1.00 52.28 152 ARG A O 1
ATOM 1128 N N . GLN A 1 153 ? -38.980 19.248 14.920 1.00 54.81 153 GLN A N 1
ATOM 1129 C CA . GLN A 1 153 ? -40.058 20.027 15.553 1.00 54.81 153 GLN A CA 1
ATOM 1130 C C . GLN A 1 153 ? -39.665 20.612 16.920 1.00 54.81 153 GLN A C 1
ATOM 1132 O O . GLN A 1 153 ? -40.155 21.662 17.318 1.00 54.81 153 GLN A O 1
ATOM 1137 N N . HIS A 1 154 ? -38.736 19.967 17.631 1.00 49.44 154 HIS A N 1
ATOM 1138 C CA . HIS A 1 154 ? -38.368 20.366 18.992 1.00 49.44 154 HIS A CA 1
ATOM 1139 C C . HIS A 1 154 ? -37.613 2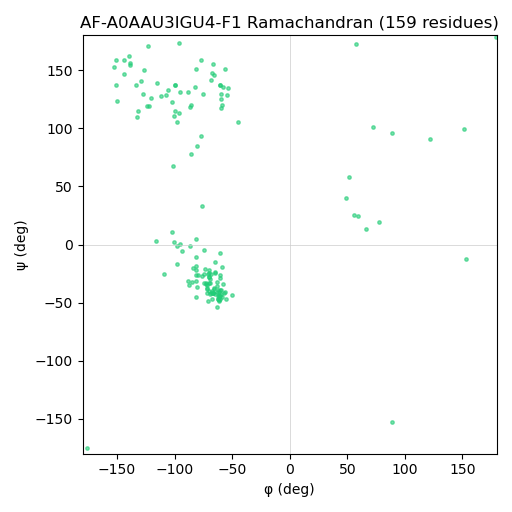1.706 19.068 1.00 49.44 154 HIS A C 1
ATOM 1141 O O . HIS A 1 154 ? -37.723 22.426 20.056 1.00 49.44 154 HIS A O 1
ATOM 1147 N N . TRP A 1 155 ? -36.849 22.060 18.029 1.00 51.38 155 TRP A N 1
ATOM 1148 C CA . TRP A 1 155 ? -36.117 23.331 17.997 1.00 51.38 155 TRP A CA 1
ATOM 1149 C C . TRP A 1 155 ? -37.004 24.528 17.626 1.00 51.38 155 TRP A C 1
ATOM 1151 O O . TRP A 1 155 ? -36.713 25.639 18.061 1.00 51.38 155 TRP A O 1
ATOM 1161 N N . GLU A 1 156 ? -38.096 24.311 16.885 1.00 58.44 156 GLU A N 1
ATOM 1162 C CA . GLU A 1 156 ? -39.070 25.361 16.540 1.00 58.44 156 GLU A CA 1
ATOM 1163 C C . GLU A 1 156 ? -39.926 25.775 17.751 1.00 58.44 156 GLU A C 1
ATOM 1165 O O . GLU A 1 156 ? -40.204 26.959 17.922 1.00 58.44 156 GLU A O 1
ATOM 1170 N N . GLU A 1 157 ? -40.257 24.847 18.657 1.00 55.25 157 GLU A N 1
ATOM 1171 C CA . GLU A 1 157 ? -40.982 25.167 19.902 1.00 55.25 157 GLU A CA 1
ATOM 1172 C C . GLU A 1 157 ? -40.137 25.966 20.911 1.00 55.25 157 GLU A C 1
ATOM 1174 O O . GLU A 1 157 ? -40.678 26.745 21.695 1.00 55.25 157 GLU A O 1
ATOM 1179 N N . LEU A 1 158 ? -38.809 25.812 20.889 1.00 54.28 158 LEU A N 1
ATOM 1180 C CA . LEU A 1 158 ? -37.901 26.481 21.832 1.00 54.28 158 LEU A CA 1
ATOM 1181 C C . LEU A 1 158 ? -37.521 27.910 21.425 1.00 54.28 158 LEU A C 1
ATOM 1183 O O . LEU A 1 158 ? -37.080 28.683 22.276 1.00 54.28 158 LEU A O 1
ATOM 1187 N N . LEU A 1 159 ? -37.676 28.266 20.149 1.00 56.81 159 LEU A N 1
ATOM 1188 C CA . LEU A 1 159 ? -37.312 29.588 19.625 1.00 56.81 159 LEU A CA 1
ATOM 1189 C C . LEU A 1 159 ? -38.507 30.536 19.456 1.00 56.81 159 LEU A C 1
ATOM 1191 O O . LEU A 1 159 ? -38.296 31.683 19.073 1.00 56.81 159 LEU A O 1
ATOM 1195 N N . GLY A 1 160 ? -39.712 30.091 19.828 1.00 47.41 160 GLY A N 1
ATOM 1196 C CA . GLY A 1 160 ? -40.918 30.914 19.881 1.00 47.41 160 GLY A CA 1
ATOM 1197 C C . GLY A 1 160 ? -41.454 31.268 18.496 1.00 47.41 160 GLY A C 1
ATOM 1198 O O . GLY A 1 160 ? -40.952 32.182 17.844 1.00 47.41 160 GLY A O 1
ATOM 1199 N N . GLY A 1 161 ? -42.498 30.554 18.072 1.00 46.34 161 GLY A N 1
ATOM 1200 C CA . GLY A 1 161 ? -43.412 31.036 17.032 1.00 46.34 161 GLY A CA 1
ATOM 1201 C C . GLY A 1 161 ? -44.210 32.251 17.490 1.00 46.34 161 GLY A C 1
ATOM 1202 O O . GLY A 1 161 ? -44.496 32.346 18.707 1.00 46.34 161 GLY A O 1
#